Protein AF-A0A850AJK5-F1 (afdb_monomer_lite)

pLDDT: mean 79.29, std 15.37, range [38.53, 91.38]

Secondary structure (DSSP, 8-state):
---EEEEEEEEE-SS-TT-EEEEEEEEETT-TTSEEEEEEE-TTT--EEEEEEEB-BPP-HHHHHHTT--

Structure (mmCIF, N/CA/C/O backbone):
data_AF-A0A850AJK5-F1
#
_entry.id   AF-A0A850AJK5-F1
#
loop_
_atom_site.group_PDB
_atom_site.id
_atom_site.type_symbol
_atom_site.label_atom_id
_atom_site.label_alt_id
_atom_site.label_comp_id
_atom_site.label_asym_id
_atom_site.label_entity_id
_atom_site.label_seq_id
_atom_site.pdbx_PDB_ins_code
_atom_site.Cartn_x
_atom_site.Cartn_y
_atom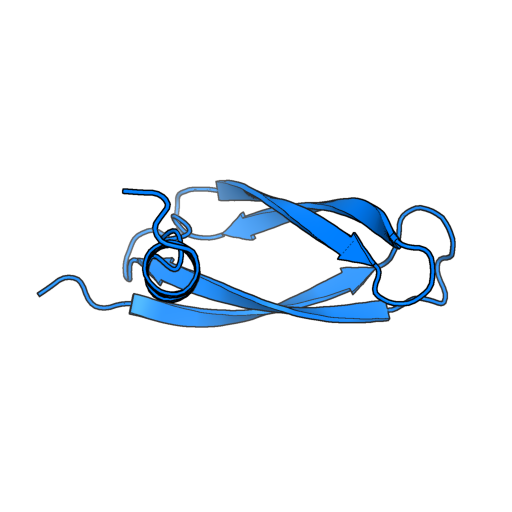_site.Cartn_z
_atom_site.occupancy
_atom_site.B_iso_or_equiv
_atom_site.auth_seq_id
_atom_site.auth_comp_id
_atom_site.auth_asym_id
_atom_site.auth_atom_id
_atom_site.pdbx_PDB_model_num
ATOM 1 N N . MET A 1 1 ? -12.671 -5.129 20.132 1.00 49.25 1 MET A N 1
ATOM 2 C CA . MET A 1 1 ? -12.647 -5.671 18.759 1.00 49.25 1 MET A CA 1
ATOM 3 C C . MET A 1 1 ? -12.009 -4.607 17.888 1.00 49.25 1 MET A C 1
ATOM 5 O O . MET A 1 1 ? -12.650 -3.589 17.671 1.00 49.25 1 MET A O 1
ATOM 9 N N . SER A 1 2 ? -10.743 -4.763 17.497 1.00 55.56 2 SER A N 1
ATOM 10 C CA . SER A 1 2 ? -10.136 -3.835 16.537 1.00 55.56 2 SER A CA 1
ATOM 11 C C . SER A 1 2 ? -10.780 -4.097 15.185 1.00 55.56 2 SER A C 1
ATOM 13 O O . SER A 1 2 ? -10.650 -5.191 14.635 1.00 55.56 2 SER A O 1
ATOM 15 N N . LEU A 1 3 ? -11.571 -3.138 14.716 1.00 77.94 3 LEU A N 1
ATOM 16 C CA . LEU A 1 3 ? -12.153 -3.198 13.390 1.00 77.94 3 LEU A CA 1
ATOM 17 C C . LEU A 1 3 ? -11.054 -2.833 12.384 1.00 77.94 3 LEU A C 1
ATOM 19 O O . LEU A 1 3 ? -10.306 -1.872 12.581 1.00 77.94 3 LEU A O 1
ATOM 23 N N . HIS A 1 4 ? -10.908 -3.651 11.347 1.00 82.88 4 HIS A N 1
ATOM 24 C CA . HIS A 1 4 ? -9.922 -3.444 10.293 1.00 82.88 4 HIS A CA 1
ATOM 25 C C . HIS A 1 4 ? -10.657 -3.180 8.987 1.00 82.88 4 HIS A C 1
ATOM 27 O O . HIS A 1 4 ? -11.509 -3.978 8.587 1.00 82.88 4 HIS A O 1
ATOM 33 N N . LYS A 1 5 ? -10.277 -2.113 8.284 1.00 84.88 5 LYS A N 1
ATOM 34 C CA . LYS A 1 5 ? -10.784 -1.824 6.943 1.00 84.88 5 LYS A CA 1
ATOM 35 C C . LYS A 1 5 ? -9.763 -2.219 5.885 1.00 84.88 5 LYS A C 1
ATOM 37 O O . LYS A 1 5 ? -8.560 -2.004 6.038 1.00 84.88 5 LYS A O 1
ATOM 42 N N . LYS A 1 6 ? -10.253 -2.812 4.796 1.00 87.06 6 LYS A N 1
ATOM 43 C CA . LYS A 1 6 ? -9.449 -3.096 3.604 1.00 87.06 6 LYS A CA 1
ATOM 44 C C . LYS A 1 6 ? -9.428 -1.854 2.729 1.00 87.06 6 LYS A C 1
ATOM 46 O O . LYS A 1 6 ? -10.485 -1.342 2.372 1.00 87.06 6 LYS A O 1
ATOM 51 N N . VAL A 1 7 ? -8.240 -1.403 2.358 1.00 86.69 7 VAL A N 1
ATOM 52 C CA . VAL A 1 7 ? -8.053 -0.287 1.432 1.00 86.69 7 VAL A CA 1
ATOM 53 C C . VAL A 1 7 ? -7.191 -0.749 0.273 1.00 86.69 7 VAL A C 1
ATOM 55 O O . VAL A 1 7 ? -6.176 -1.417 0.465 1.00 86.69 7 VAL A O 1
ATOM 58 N N . VAL A 1 8 ? -7.609 -0.407 -0.941 1.00 88.31 8 VAL A N 1
ATOM 59 C CA . VAL A 1 8 ? -6.876 -0.723 -2.165 1.00 88.31 8 VAL A CA 1
ATOM 60 C C . VAL A 1 8 ? -6.101 0.514 -2.586 1.00 88.31 8 VAL A C 1
ATOM 62 O O . VAL A 1 8 ? -6.683 1.578 -2.781 1.00 88.31 8 VAL A O 1
ATOM 65 N N . TYR A 1 9 ? -4.788 0.375 -2.717 1.00 86.81 9 TYR A N 1
ATOM 66 C CA . TYR A 1 9 ? -3.919 1.420 -3.239 1.00 86.81 9 TYR A CA 1
ATOM 67 C C . TYR A 1 9 ? -3.426 1.034 -4.622 1.00 86.81 9 TYR A C 1
ATOM 69 O O . TYR A 1 9 ? -2.931 -0.074 -4.838 1.00 86.81 9 TYR A O 1
ATOM 77 N N . ARG A 1 10 ? -3.514 1.986 -5.547 1.00 90.12 10 ARG A N 1
ATOM 78 C CA . ARG A 1 10 ? -2.907 1.877 -6.867 1.00 90.12 10 ARG A CA 1
ATOM 79 C C . ARG A 1 10 ? -1.454 2.330 -6.764 1.00 90.12 10 ARG A C 1
ATOM 81 O O . ARG A 1 10 ? -1.182 3.489 -6.467 1.00 90.12 10 ARG A O 1
ATOM 88 N N . VAL A 1 11 ? -0.532 1.398 -6.962 1.00 88.31 11 VAL A N 1
ATOM 89 C CA . VAL A 1 11 ? 0.908 1.602 -6.818 1.00 88.31 11 VAL A CA 1
ATOM 90 C C . VAL A 1 11 ? 1.537 1.638 -8.201 1.00 88.31 11 VAL A C 1
ATOM 92 O O . VAL A 1 11 ? 1.332 0.741 -9.019 1.00 88.31 11 VAL A O 1
ATOM 95 N N . GLN A 1 12 ? 2.316 2.682 -8.454 1.00 88.94 12 GLN A N 1
ATOM 96 C CA . GLN A 1 12 ? 3.126 2.806 -9.656 1.00 88.94 12 GLN A CA 1
ATOM 97 C C . GLN A 1 12 ? 4.548 2.328 -9.359 1.00 88.94 12 GLN A C 1
ATOM 99 O O . GLN A 1 12 ? 5.116 2.638 -8.310 1.00 88.94 12 GLN A O 1
ATOM 104 N N . CYS A 1 13 ? 5.125 1.543 -10.264 1.00 88.25 13 CYS A N 1
ATOM 105 C CA . CYS A 1 13 ? 6.496 1.081 -10.120 1.00 88.25 13 CYS A CA 1
ATOM 106 C C . CYS A 1 13 ? 7.498 2.229 -10.295 1.00 88.25 13 CYS A C 1
ATOM 108 O O . CYS A 1 13 ? 7.351 3.071 -11.174 1.00 88.25 13 CYS A O 1
ATOM 110 N N . ILE A 1 14 ? 8.581 2.193 -9.515 1.00 86.44 14 ILE A N 1
ATOM 111 C CA . ILE A 1 14 ? 9.684 3.157 -9.616 1.00 86.44 14 ILE A CA 1
ATOM 112 C C . ILE A 1 14 ? 10.567 2.962 -10.860 1.00 86.44 14 ILE A C 1
ATOM 114 O O . ILE A 1 14 ? 11.307 3.867 -11.224 1.00 86.44 14 ILE A O 1
ATOM 118 N N . ARG A 1 15 ? 10.552 1.766 -11.469 1.00 87.06 15 ARG A N 1
ATOM 119 C CA . ARG A 1 15 ? 11.407 1.431 -12.623 1.00 87.06 15 ARG A CA 1
ATOM 120 C C . ARG A 1 15 ? 10.736 1.681 -13.964 1.00 87.06 15 ARG A C 1
ATOM 122 O O . ARG A 1 15 ? 11.432 1.962 -14.929 1.00 87.06 15 ARG A O 1
ATOM 129 N N . ASP A 1 16 ? 9.419 1.527 -14.024 1.00 89.44 16 ASP A N 1
ATOM 130 C CA . ASP A 1 16 ? 8.643 1.732 -15.242 1.00 89.44 16 ASP A CA 1
ATOM 131 C C . ASP A 1 16 ? 7.278 2.302 -14.863 1.00 89.44 16 ASP A C 1
ATOM 133 O O . ASP A 1 16 ? 6.489 1.664 -14.162 1.00 89.44 16 ASP A O 1
ATOM 137 N N . GLU A 1 17 ? 7.002 3.513 -15.333 1.00 88.12 17 GLU A N 1
ATOM 138 C CA . GLU A 1 17 ? 5.763 4.233 -15.062 1.00 88.12 17 GLU A CA 1
ATOM 139 C C . GLU A 1 17 ? 4.509 3.518 -15.592 1.00 88.12 17 GLU A C 1
ATOM 141 O O . GLU A 1 17 ? 3.412 3.774 -15.091 1.00 88.12 17 GLU A O 1
ATOM 146 N N . LYS A 1 18 ? 4.664 2.599 -16.556 1.00 91.38 18 LYS A N 1
ATOM 147 C CA . LYS A 1 18 ? 3.579 1.785 -17.121 1.00 91.38 18 LYS A CA 1
ATOM 148 C C . LYS A 1 18 ? 3.211 0.604 -16.230 1.00 91.38 18 LYS A C 1
ATOM 150 O O . LYS A 1 18 ? 2.106 0.075 -16.346 1.00 91.38 18 LYS A O 1
ATOM 155 N N . HIS A 1 19 ? 4.103 0.179 -15.335 1.00 89.75 19 HIS A N 1
ATOM 156 C CA . HIS A 1 19 ? 3.806 -0.874 -14.371 1.00 89.75 19 HIS A CA 1
ATOM 157 C C . HIS A 1 19 ? 2.970 -0.302 -13.224 1.00 89.75 19 HIS A C 1
ATOM 159 O O . HIS A 1 19 ? 3.496 0.164 -12.210 1.00 89.75 19 HIS A O 1
ATOM 165 N N . ILE A 1 20 ? 1.651 -0.366 -13.385 1.00 89.75 20 ILE A N 1
ATOM 166 C CA . ILE A 1 20 ? 0.685 0.050 -12.374 1.00 89.75 20 ILE A CA 1
ATOM 167 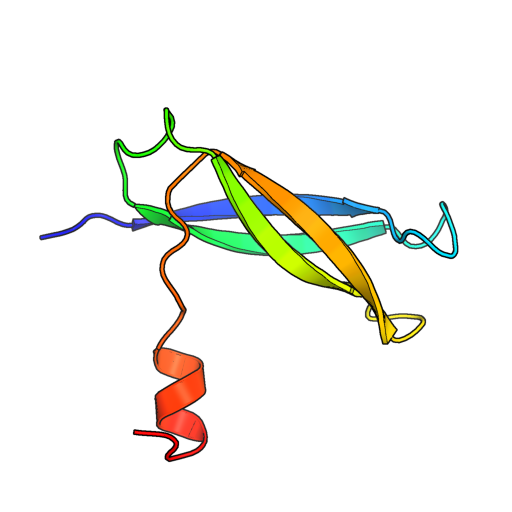C C . ILE A 1 20 ? -0.049 -1.186 -11.867 1.00 89.75 20 ILE A C 1
ATOM 169 O O . ILE A 1 20 ? -0.618 -1.938 -12.653 1.00 89.75 20 ILE A O 1
ATOM 173 N N . PHE A 1 21 ? -0.047 -1.388 -10.556 1.00 88.75 21 PHE A N 1
ATOM 174 C CA . PHE A 1 21 ? -0.666 -2.545 -9.920 1.00 88.75 21 PHE A CA 1
ATOM 175 C C . PHE A 1 21 ? -1.410 -2.130 -8.657 1.00 88.75 21 PHE A C 1
ATOM 177 O O . PHE A 1 21 ? -1.139 -1.090 -8.058 1.00 88.75 21 PHE A O 1
ATOM 184 N N . GLU A 1 22 ? -2.372 -2.944 -8.251 1.00 89.50 22 GLU A N 1
ATOM 185 C CA . GLU A 1 22 ? -3.161 -2.699 -7.052 1.00 89.50 22 GLU A CA 1
ATOM 186 C C . GLU A 1 22 ? -2.609 -3.526 -5.894 1.00 89.50 22 GLU A C 1
ATOM 188 O O . GLU A 1 22 ? -2.295 -4.708 -6.045 1.00 89.50 22 GLU A O 1
ATOM 193 N N . LYS A 1 23 ? -2.483 -2.902 -4.722 1.00 86.62 23 LYS A N 1
ATOM 194 C CA . LYS A 1 23 ? -2.110 -3.584 -3.485 1.00 86.62 23 LYS A CA 1
ATOM 195 C C . LYS A 1 23 ? -3.155 -3.307 -2.418 1.00 86.62 23 LYS A C 1
ATOM 197 O O . LYS A 1 23 ? -3.513 -2.161 -2.154 1.00 86.62 23 LYS A O 1
ATOM 202 N N . VAL A 1 24 ? -3.644 -4.383 -1.814 1.00 87.44 24 VAL A N 1
ATOM 203 C CA . VAL A 1 24 ? -4.614 -4.319 -0.723 1.00 87.44 24 VAL A CA 1
ATOM 204 C C . VAL A 1 24 ? -3.858 -4.216 0.596 1.00 87.44 24 VAL A C 1
ATOM 206 O O . VAL A 1 24 ? -2.961 -5.015 0.864 1.00 87.44 24 VAL A O 1
ATOM 209 N N . PHE A 1 25 ? -4.236 -3.244 1.417 1.00 86.25 25 PHE A N 1
ATOM 210 C CA . PHE A 1 25 ? -3.735 -3.058 2.771 1.00 86.25 25 PHE A CA 1
ATOM 211 C C . PHE A 1 25 ? -4.885 -3.185 3.767 1.00 86.25 25 PHE A C 1
ATOM 213 O O . PHE A 1 25 ? -5.989 -2.693 3.532 1.00 86.25 25 PHE A O 1
ATOM 220 N N . LEU A 1 26 ? -4.620 -3.849 4.887 1.00 87.50 26 LEU A N 1
ATOM 221 C CA . LEU A 1 26 ? -5.503 -3.861 6.047 1.00 87.50 26 LEU A CA 1
ATOM 222 C C . LEU A 1 26 ? -5.040 -2.761 6.991 1.00 87.50 26 LEU A C 1
ATOM 224 O O . LEU A 1 26 ? -3.894 -2.783 7.439 1.00 87.50 26 LEU A O 1
ATOM 228 N N . ILE A 1 27 ? -5.915 -1.803 7.277 1.00 88.75 27 ILE A N 1
ATOM 229 C CA . ILE A 1 27 ? -5.620 -0.715 8.209 1.00 88.75 27 ILE A CA 1
ATOM 230 C C . ILE A 1 27 ? -6.603 -0.712 9.373 1.00 88.75 27 ILE A C 1
ATOM 232 O O . ILE A 1 27 ? -7.770 -1.078 9.222 1.00 88.75 27 ILE A O 1
ATOM 236 N N . GLU A 1 28 ? -6.119 -0.310 10.542 1.00 88.88 28 GLU A N 1
ATOM 237 C CA . GLU A 1 28 ? -6.931 -0.167 11.752 1.00 88.88 28 GLU A CA 1
ATOM 238 C C . GLU A 1 28 ? -7.938 0.984 11.576 1.00 88.88 28 GLU A C 1
ATOM 240 O O . GLU A 1 28 ? -7.565 2.093 11.179 1.00 88.88 28 GLU A O 1
ATOM 245 N N . GLU A 1 29 ? -9.225 0.742 11.828 1.00 86.12 29 GLU A N 1
ATOM 246 C CA . GLU A 1 29 ? -10.235 1.803 11.747 1.00 86.12 29 GLU A CA 1
ATOM 247 C C . GLU A 1 2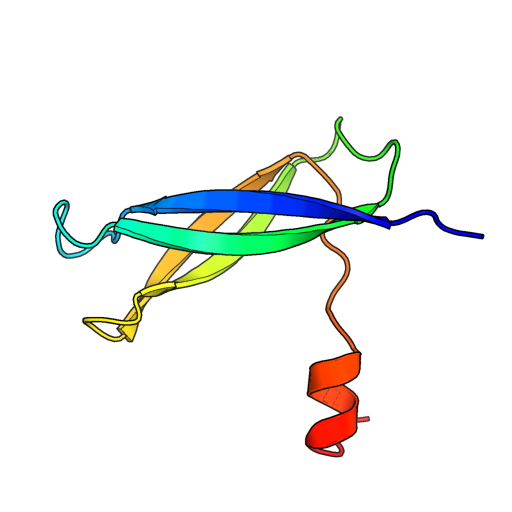9 ? -9.959 2.905 12.783 1.00 86.12 29 GLU A C 1
ATOM 249 O O . GLU A 1 29 ? -9.568 2.628 13.915 1.00 86.12 29 GLU A O 1
ATOM 254 N N . GLY A 1 30 ? -10.112 4.173 12.382 1.00 83.38 30 GLY A N 1
ATOM 255 C CA . GLY A 1 30 ? -9.781 5.340 13.212 1.00 83.38 30 GLY A CA 1
ATOM 256 C C . GLY A 1 30 ? -8.301 5.748 13.215 1.00 83.38 30 GLY A C 1
ATOM 257 O O . GLY A 1 30 ? -7.959 6.780 13.785 1.00 83.38 30 GLY A O 1
ATOM 258 N N . SER A 1 31 ? -7.417 5.001 12.543 1.00 84.69 31 SER A N 1
ATOM 259 C CA . SER A 1 31 ? -5.979 5.321 12.453 1.00 84.69 31 SER A CA 1
ATOM 260 C C . SER A 1 31 ? -5.592 6.199 11.252 1.00 84.69 31 SER A C 1
ATOM 262 O O . SER A 1 31 ? -4.418 6.311 10.911 1.00 84.69 31 SER A O 1
ATOM 264 N N . GLU A 1 32 ? -6.565 6.833 10.596 1.00 81.81 32 GLU A N 1
ATOM 265 C CA . GLU A 1 32 ? -6.398 7.582 9.334 1.00 81.81 32 GLU A CA 1
ATOM 266 C C . GLU A 1 32 ? -5.470 8.797 9.447 1.00 81.81 32 GLU A C 1
ATOM 268 O O . GLU A 1 32 ? -4.920 9.260 8.451 1.00 81.81 32 GLU A O 1
ATOM 273 N N . THR A 1 33 ? -5.261 9.290 10.666 1.00 82.75 33 THR A N 1
ATOM 274 C CA . THR A 1 33 ? -4.326 10.377 10.979 1.00 82.75 33 THR A CA 1
A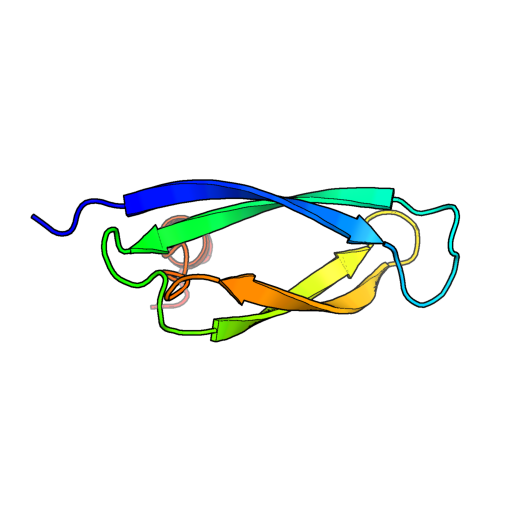TOM 275 C C . THR A 1 33 ? -2.861 9.933 10.982 1.00 82.75 33 THR A C 1
ATOM 277 O O . THR A 1 33 ? -1.967 10.777 10.985 1.00 82.75 33 THR A O 1
ATOM 280 N N . VAL A 1 34 ? -2.593 8.624 10.969 1.00 85.19 34 VAL A N 1
ATOM 281 C CA . VAL A 1 34 ? -1.244 8.047 10.954 1.00 85.19 34 VAL A CA 1
ATOM 282 C C . VAL A 1 34 ? -0.882 7.652 9.529 1.00 85.19 34 VAL A C 1
ATOM 284 O O . VAL A 1 34 ? -1.672 7.018 8.842 1.00 85.19 34 VAL A O 1
ATOM 287 N N . ALA A 1 35 ? 0.329 7.971 9.079 1.00 86.12 35 ALA A N 1
ATOM 288 C CA . ALA A 1 35 ? 0.841 7.492 7.799 1.00 86.12 35 ALA A CA 1
ATOM 289 C C . ALA A 1 35 ? 1.861 6.370 8.027 1.00 86.12 35 ALA A C 1
ATOM 291 O O . ALA A 1 35 ? 2.865 6.566 8.713 1.00 86.12 35 ALA A O 1
ATOM 292 N N . THR A 1 36 ? 1.626 5.205 7.428 1.00 87.75 36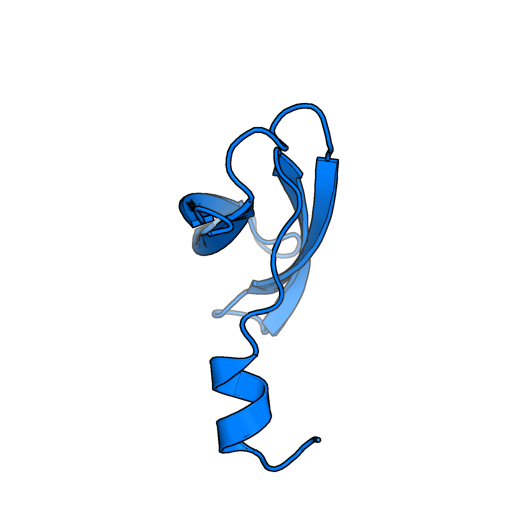 THR A N 1
ATOM 293 C CA . THR A 1 36 ? 2.533 4.055 7.501 1.00 87.75 36 THR A CA 1
ATOM 294 C C . THR A 1 36 ? 3.249 3.877 6.170 1.00 87.75 36 THR A C 1
ATOM 296 O O . THR A 1 36 ? 2.620 3.829 5.113 1.00 87.75 36 THR A O 1
ATOM 299 N N . ARG A 1 37 ? 4.578 3.755 6.203 1.00 87.31 37 ARG A N 1
ATOM 300 C CA . ARG A 1 37 ? 5.367 3.379 5.023 1.00 87.31 37 ARG A CA 1
ATOM 301 C C . ARG A 1 37 ? 5.377 1.864 4.894 1.00 87.31 37 ARG A C 1
ATOM 303 O O . ARG A 1 37 ? 5.767 1.179 5.834 1.00 87.31 37 ARG A O 1
ATOM 310 N N . VAL A 1 38 ? 4.972 1.358 3.736 1.00 86.12 38 VAL A N 1
ATOM 311 C CA . VAL A 1 38 ? 4.973 -0.075 3.441 1.00 86.12 38 VAL A CA 1
ATOM 312 C C . VAL A 1 38 ? 5.720 -0.339 2.151 1.00 86.12 38 VAL A C 1
ATOM 314 O O . VAL A 1 38 ? 5.543 0.360 1.156 1.00 86.12 38 VAL A O 1
ATOM 317 N N . GLU A 1 39 ? 6.528 -1.387 2.151 1.00 85.00 39 GLU A N 1
ATOM 318 C CA . GLU A 1 39 ? 7.229 -1.835 0.958 1.00 85.00 39 GLU A CA 1
ATOM 319 C C . GLU A 1 39 ? 6.298 -2.710 0.103 1.00 85.00 39 GLU A C 1
ATOM 321 O O . GLU A 1 39 ? 5.584 -3.608 0.572 1.00 85.00 39 GLU A O 1
ATOM 326 N N . ALA A 1 40 ? 6.254 -2.419 -1.190 1.00 85.44 40 ALA A N 1
ATOM 327 C CA . ALA A 1 40 ? 5.513 -3.164 -2.188 1.00 85.44 40 ALA A CA 1
ATOM 328 C C . ALA A 1 40 ? 6.451 -3.582 -3.312 1.00 85.44 40 ALA A C 1
ATOM 330 O O . ALA A 1 40 ? 7.292 -2.807 -3.751 1.00 85.44 40 ALA A O 1
ATOM 331 N N . TYR A 1 41 ? 6.293 -4.812 -3.785 1.00 87.06 41 TYR A N 1
ATOM 332 C CA . TYR A 1 41 ? 7.072 -5.324 -4.901 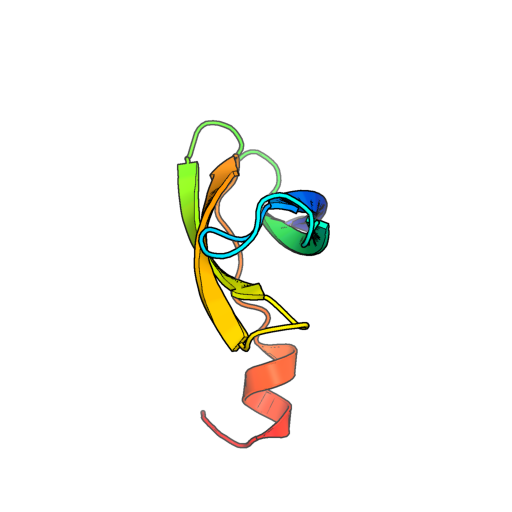1.00 87.06 41 TYR A CA 1
ATOM 333 C C . TYR A 1 41 ? 6.227 -5.244 -6.160 1.00 87.06 41 TYR A C 1
ATOM 335 O O . TYR A 1 41 ? 5.071 -5.668 -6.167 1.00 87.06 41 TYR A O 1
ATOM 343 N N . CYS A 1 42 ? 6.802 -4.681 -7.217 1.00 87.00 42 CYS A N 1
ATOM 344 C CA . CYS A 1 42 ? 6.169 -4.679 -8.521 1.00 87.00 42 CYS A CA 1
ATOM 345 C C . CYS A 1 42 ? 6.133 -6.114 -9.070 1.00 87.00 42 CYS A C 1
ATOM 347 O O . CYS A 1 42 ? 7.199 -6.708 -9.235 1.00 87.00 42 CYS A O 1
ATOM 349 N N . PRO A 1 43 ? 4.960 -6.662 -9.427 1.00 87.25 43 PRO A N 1
ATOM 350 C CA . PRO A 1 43 ? 4.854 -8.039 -9.910 1.00 87.25 43 PRO A CA 1
ATOM 351 C C . PRO A 1 43 ? 5.521 -8.259 -11.278 1.00 87.25 43 PRO A C 1
ATOM 353 O O . PRO A 1 43 ? 5.807 -9.394 -11.639 1.00 87.25 43 PRO A O 1
ATOM 356 N N . HIS A 1 44 ? 5.792 -7.191 -12.035 1.00 88.06 44 HIS A N 1
ATOM 357 C CA . HIS A 1 44 ? 6.382 -7.278 -13.375 1.00 88.06 44 HIS A CA 1
ATOM 358 C C . HIS A 1 44 ? 7.909 -7.348 -13.361 1.00 88.06 44 HIS A C 1
ATOM 360 O O . HIS A 1 44 ? 8.508 -8.113 -14.107 1.00 88.06 44 HIS A O 1
ATOM 366 N N . CYS A 1 45 ? 8.551 -6.521 -12.535 1.00 89.94 45 CYS A N 1
ATOM 367 C CA . CYS A 1 45 ? 10.008 -6.358 -12.543 1.00 89.94 45 CYS A CA 1
ATOM 368 C C . CYS A 1 45 ? 10.664 -6.675 -11.196 1.00 89.94 45 CYS A C 1
ATOM 370 O O . CYS A 1 45 ? 11.870 -6.490 -11.043 1.00 89.94 45 CYS A O 1
ATOM 372 N N . ASN A 1 46 ? 9.865 -7.103 -10.215 1.00 87.12 46 ASN A N 1
ATOM 373 C CA . ASN A 1 46 ? 10.269 -7.396 -8.843 1.00 87.12 46 ASN A CA 1
ATOM 374 C C . ASN A 1 46 ? 10.991 -6.235 -8.131 1.00 87.12 46 ASN A C 1
ATOM 376 O O . ASN A 1 46 ? 11.662 -6.429 -7.120 1.00 87.12 46 ASN A O 1
ATOM 380 N N . ALA A 1 47 ? 10.864 -5.012 -8.657 1.00 86.06 47 ALA A N 1
ATOM 381 C CA . ALA A 1 47 ? 11.428 -3.825 -8.041 1.00 86.06 47 ALA A CA 1
ATOM 382 C C . ALA A 1 47 ? 10.623 -3.443 -6.801 1.00 86.06 47 ALA A C 1
ATOM 384 O O . ALA A 1 47 ? 9.388 -3.445 -6.819 1.00 86.06 47 ALA A O 1
ATOM 385 N N . GLN A 1 48 ? 11.340 -3.087 -5.744 1.00 84.94 48 GLN A N 1
ATOM 386 C CA . GLN A 1 48 ? 10.763 -2.602 -4.504 1.00 84.94 48 GLN A CA 1
ATOM 387 C C . GLN A 1 48 ? 10.353 -1.132 -4.655 1.00 84.94 48 GLN A C 1
ATOM 389 O O . GLN A 1 48 ? 11.113 -0.312 -5.166 1.00 84.94 48 GLN A O 1
ATOM 394 N N . ALA A 1 49 ? 9.144 -0.806 -4.217 1.00 82.38 49 ALA A N 1
ATOM 395 C CA . ALA A 1 49 ? 8.593 0.537 -4.171 1.00 82.38 49 ALA A CA 1
ATOM 396 C C . ALA A 1 49 ? 8.032 0.804 -2.771 1.00 82.38 49 ALA A C 1
ATOM 398 O O . ALA A 1 49 ? 7.347 -0.042 -2.192 1.00 82.38 49 ALA A O 1
ATOM 399 N N . THR A 1 50 ? 8.299 1.989 -2.232 1.00 85.62 50 THR A N 1
ATOM 400 C CA . THR A 1 50 ? 7.766 2.408 -0.932 1.00 85.62 50 THR A CA 1
ATOM 401 C C . THR A 1 50 ? 6.444 3.130 -1.134 1.00 85.62 50 THR A C 1
ATOM 403 O O . THR A 1 50 ? 6.380 4.142 -1.827 1.00 85.62 50 THR A O 1
ATOM 406 N N . VAL A 1 51 ? 5.388 2.621 -0.507 1.00 86.19 51 VAL A N 1
ATOM 407 C CA . VAL A 1 51 ? 4.034 3.173 -0.568 1.00 86.19 51 VAL A CA 1
ATOM 408 C C . VAL A 1 51 ? 3.705 3.808 0.774 1.00 86.19 51 VAL A C 1
ATOM 410 O O . VAL A 1 51 ? 3.906 3.195 1.823 1.00 86.19 51 VAL A O 1
ATOM 413 N N . LEU A 1 52 ? 3.200 5.039 0.749 1.00 89.06 52 LEU A N 1
ATOM 414 C CA . LEU A 1 52 ? 2.706 5.714 1.943 1.00 89.06 52 LEU A CA 1
ATOM 415 C C . LEU A 1 52 ? 1.199 5.469 2.065 1.00 89.06 52 LEU A C 1
ATOM 417 O O . LEU A 1 52 ? 0.415 5.993 1.277 1.00 89.06 52 LEU A O 1
ATOM 421 N N . VAL A 1 53 ? 0.809 4.654 3.039 1.00 88.50 53 VAL A N 1
ATOM 422 C CA . VAL A 1 53 ? -0.588 4.305 3.312 1.00 88.50 53 VAL A CA 1
ATOM 423 C C . VAL A 1 53 ? -1.094 5.180 4.455 1.00 88.50 53 VAL A C 1
ATOM 425 O O . VAL A 1 53 ? -0.430 5.289 5.485 1.00 88.50 53 VAL A O 1
ATOM 428 N N . GLN A 1 54 ? -2.257 5.810 4.282 1.00 88.31 54 GLN A N 1
ATOM 429 C CA . GLN A 1 54 ? -2.939 6.505 5.375 1.00 88.31 54 GLN A CA 1
ATOM 430 C C . GLN A 1 54 ? -3.709 5.474 6.195 1.00 88.31 54 GLN A C 1
ATOM 432 O O . GLN A 1 54 ? -4.536 4.738 5.662 1.00 88.31 54 GLN A O 1
ATOM 437 N N . GLY A 1 55 ? -3.401 5.395 7.480 1.00 86.94 55 GLY A N 1
ATOM 438 C CA . GLY A 1 55 ? -3.780 4.302 8.355 1.00 86.94 55 GLY A CA 1
ATOM 439 C C . GLY A 1 55 ? -2.569 3.557 8.903 1.00 86.94 55 GLY A C 1
ATOM 440 O O . GLY A 1 55 ? -1.543 3.378 8.238 1.00 86.94 55 GLY A O 1
ATOM 441 N N . LYS A 1 56 ? -2.714 3.059 10.126 1.00 86.50 56 LYS A N 1
ATOM 442 C CA . LYS A 1 56 ? -1.835 2.053 10.712 1.00 86.50 56 LYS A CA 1
ATOM 443 C C . LYS A 1 56 ? -2.085 0.722 10.014 1.00 86.50 56 LYS A C 1
ATOM 445 O O . LYS A 1 56 ? -3.146 0.119 10.178 1.00 86.50 56 LYS A O 1
ATOM 450 N N . VAL A 1 57 ? -1.108 0.284 9.225 1.00 85.62 57 VAL A N 1
ATOM 451 C CA . VAL A 1 57 ? -1.181 -0.985 8.494 1.00 85.62 57 VAL A CA 1
ATOM 452 C C . VAL A 1 57 ? -0.961 -2.131 9.468 1.00 85.62 57 VAL A C 1
ATOM 454 O O . VAL A 1 57 ? 0.058 -2.196 10.153 1.00 85.62 57 VAL A O 1
ATOM 457 N N . VAL A 1 58 ? -1.931 -3.035 9.533 1.00 82.06 58 VAL A N 1
ATOM 458 C CA . VAL A 1 58 ? -1.843 -4.245 10.343 1.00 82.06 58 VAL A CA 1
ATOM 459 C C . VAL A 1 58 ? -1.129 -5.296 9.504 1.00 82.06 58 VAL A C 1
ATOM 461 O O . VAL A 1 58 ? -1.551 -5.596 8.386 1.00 82.06 58 VAL A O 1
ATOM 464 N N . ALA A 1 59 ? -0.018 -5.827 10.018 1.00 67.69 59 ALA A N 1
ATOM 465 C CA . ALA A 1 59 ? 0.671 -6.930 9.368 1.00 67.69 59 ALA A CA 1
ATOM 466 C C . ALA A 1 59 ? -0.300 -8.111 9.253 1.00 67.69 59 ALA A C 1
ATOM 468 O O . ALA A 1 59 ? -0.870 -8.550 10.253 1.00 67.69 59 ALA A O 1
ATOM 469 N N . ASP A 1 60 ? -0.506 -8.606 8.033 1.00 60.19 60 ASP A N 1
ATOM 470 C CA . ASP A 1 60 ? -1.346 -9.773 7.794 1.00 60.19 60 ASP A CA 1
ATOM 471 C C . ASP A 1 60 ? -0.612 -11.013 8.334 1.00 60.19 60 ASP A C 1
ATOM 473 O O . ASP A 1 60 ? 0.196 -11.651 7.657 1.00 60.19 60 ASP A O 1
ATOM 477 N N . THR A 1 61 ? -0.836 -11.322 9.611 1.00 54.34 61 THR A N 1
ATOM 478 C CA . THR A 1 61 ? -0.224 -12.469 10.298 1.00 54.34 61 THR A CA 1
ATOM 479 C C . THR A 1 61 ? -0.703 -13.809 9.738 1.00 54.34 61 THR A C 1
ATOM 481 O O . THR A 1 61 ? -0.098 -14.845 10.017 1.00 54.34 61 THR A O 1
ATOM 484 N N . THR A 1 62 ? -1.734 -13.814 8.886 1.00 51.28 62 THR A N 1
ATOM 485 C CA . THR A 1 62 ? -2.209 -15.009 8.178 1.00 51.28 62 THR A CA 1
ATOM 486 C C . THR A 1 62 ? -1.145 -15.569 7.233 1.00 51.28 62 THR A C 1
ATOM 488 O O . THR A 1 62 ? -1.035 -16.787 7.092 1.00 51.28 62 THR A O 1
ATOM 491 N N . LEU A 1 63 ? -0.317 -14.708 6.624 1.00 45.16 63 LEU A N 1
ATOM 492 C CA . LEU A 1 63 ? 0.816 -15.147 5.802 1.00 45.16 63 LEU A CA 1
ATOM 493 C C . LEU A 1 63 ? 1.961 -15.716 6.649 1.00 45.16 63 LEU A C 1
ATOM 495 O O . LEU A 1 63 ? 2.532 -16.734 6.270 1.00 45.16 63 LEU A O 1
ATOM 499 N N . LEU A 1 64 ? 2.260 -15.120 7.806 1.00 46.94 64 LEU A N 1
ATOM 500 C CA . LEU A 1 64 ? 3.336 -15.578 8.700 1.00 46.94 64 LEU A CA 1
ATOM 501 C C . LEU A 1 64 ? 3.049 -16.975 9.275 1.00 46.94 64 LEU A C 1
ATOM 503 O O . LEU A 1 64 ? 3.924 -17.840 9.259 1.00 46.94 64 LEU A O 1
ATOM 507 N N . ARG A 1 65 ? 1.790 -17.247 9.652 1.00 43.97 65 ARG A N 1
ATOM 508 C CA . ARG A 1 65 ? 1.357 -18.579 10.116 1.00 43.97 65 ARG A CA 1
ATOM 509 C C . ARG A 1 65 ? 1.487 -19.667 9.054 1.00 43.97 65 ARG A C 1
ATOM 511 O O . ARG A 1 65 ? 1.762 -20.813 9.392 1.00 43.97 65 ARG A O 1
ATOM 518 N N . LYS A 1 66 ? 1.308 -19.334 7.771 1.00 43.00 66 LYS A N 1
ATOM 519 C CA . LYS A 1 66 ? 1.413 -20.318 6.681 1.00 43.00 66 LYS A CA 1
ATOM 520 C C . LYS A 1 66 ? 2.851 -20.811 6.467 1.00 43.00 66 LYS A C 1
ATOM 522 O O . LYS A 1 66 ? 3.029 -21.909 5.948 1.00 43.00 66 LYS A O 1
ATOM 527 N N . TYR A 1 67 ? 3.851 -20.031 6.874 1.00 43.44 67 TYR A N 1
ATOM 528 C CA . TYR A 1 67 ? 5.268 -20.373 6.713 1.00 43.44 67 TYR A CA 1
ATOM 529 C C . TYR A 1 67 ? 5.985 -20.699 8.032 1.00 43.44 67 TYR A C 1
ATOM 531 O O . TYR A 1 67 ? 7.200 -20.859 8.020 1.00 43.44 67 TYR A O 1
ATOM 539 N N . GLY A 1 68 ? 5.258 -20.835 9.150 1.00 38.53 68 GLY A N 1
ATOM 540 C CA . GLY A 1 68 ? 5.830 -21.282 10.429 1.00 38.53 68 GLY A CA 1
ATOM 541 C C . GLY A 1 68 ? 6.888 -20.341 11.014 1.00 38.53 68 GLY A C 1
ATOM 542 O O . GLY A 1 68 ? 7.783 -20.795 11.718 1.00 38.53 68 GLY A O 1
ATOM 543 N N . LEU A 1 69 ? 6.811 -19.049 10.689 1.00 46.56 69 LEU A N 1
ATOM 544 C CA . LEU A 1 69 ? 7.680 -18.012 11.245 1.00 46.56 69 LEU A CA 1
ATOM 545 C C . LEU A 1 69 ? 6.935 -17.343 12.406 1.00 46.56 69 LEU A C 1
ATOM 547 O O . LEU A 1 69 ? 6.385 -16.251 12.250 1.00 46.56 69 LEU A O 1
ATOM 551 N N . GLU A 1 70 ? 6.835 -18.072 13.518 1.00 48.41 70 GLU A N 1
ATOM 552 C CA . GLU A 1 70 ? 6.388 -17.564 14.825 1.00 48.41 70 GLU A CA 1
ATOM 553 C C . GLU A 1 70 ? 7.587 -17.114 15.667 1.00 48.41 70 GLU A C 1
ATOM 555 O O . GLU A 1 70 ? 8.636 -17.798 15.612 1.00 48.41 70 GLU A O 1
#

Foldseek 3Di:
DFDWDKDKDWDADPVDRPQIDIDIFIFTPPQQVDWDWDWDARPPPRDIDIDTDRGDTDPPCVVVVVVVND

Radius of gyration: 13.43 Å; chains: 1; bounding box: 24×32×36 Å

Sequence (70 aa):
MSLHKKVVYRVQCIRDEKHIFEKVFLIEEGSETVATRVEAYCPHCNAQATVLVQGKVVADTTLLRKYGLE